Protein AF-H2CZ17-F1 (afdb_monomer)

Solvent-accessible surface area (backbone atoms only — not comparable to full-atom values): 11614 Å² total; per-residue (Å²): 138,84,87,84,83,82,83,89,80,86,87,87,82,83,85,78,80,88,77,87,72,77,67,78,58,76,70,61,83,69,54,68,85,79,63,76,68,94,74,73,84,77,74,67,97,72,66,82,57,92,84,62,77,76,57,98,61,79,44,60,76,68,67,67,64,79,74,58,69,89,78,37,42,76,94,85,31,76,66,93,69,92,66,54,78,95,74,49,59,73,92,76,55,83,86,83,81,86,51,74,46,74,44,48,44,41,72,70,53,51,52,58,56,44,70,77,48,73,88,47,62,44,98,54,70,30,70,75,69,43,36,34,27,37,20,55,65,79,40,42,63,70,56,51,51,49,43,42,73,75,56,28,48,78,46,79,36,58,72,75,68,70,94,62,80,79,86,86,122

Sequence (169 aa):
MKPSFVSALLSLACAGMAAAHGDLLNHGCRPIAKRSENLEKRQLLQSGGEGQSVTGSGGASAARYSCDPNTCRLPKCHCADTNPPAGLDPKQVPQFIVFTADDAVQDYTIKSVNQFLAQRKNPNGCTPLMSYFVSLNYTNYAQVTQLYVNGNDVADHTMTHQEQPATDA

Radius of gyration: 23.32 Å; Cα contacts (8 Å, |Δi|>4): 132; chains: 1; bounding box: 39×45×86 Å

Structure (mmCIF, N/CA/C/O backbone):
data_AF-H2CZ17-F1
#
_entry.id   AF-H2CZ17-F1
#
loop_
_atom_site.group_PDB
_atom_site.id
_atom_site.type_symbol
_atom_site.label_atom_id
_atom_site.label_alt_id
_atom_site.label_comp_id
_atom_site.label_asym_id
_atom_site.label_entity_id
_atom_site.label_seq_id
_atom_site.pdbx_PDB_ins_code
_atom_site.Cartn_x
_atom_site.Cartn_y
_atom_site.Cartn_z
_atom_site.occupancy
_atom_site.B_iso_or_equiv
_atom_site.auth_seq_id
_atom_site.auth_comp_id
_atom_site.auth_asym_id
_atom_site.auth_atom_id
_atom_site.pdbx_PDB_model_num
ATOM 1 N N . MET A 1 1 ? -26.070 -7.976 69.519 1.00 42.12 1 MET A N 1
ATOM 2 C CA . MET A 1 1 ? -25.950 -8.718 68.243 1.00 42.12 1 MET A CA 1
ATOM 3 C C . MET A 1 1 ? -25.677 -7.697 67.143 1.00 42.12 1 MET A C 1
ATOM 5 O O . MET A 1 1 ? -26.358 -6.684 67.110 1.00 42.12 1 MET A O 1
ATOM 9 N N . LYS A 1 2 ? -24.587 -7.875 66.385 1.00 36.28 2 LYS A N 1
ATOM 10 C CA . LYS A 1 2 ? -23.979 -6.879 65.478 1.00 36.28 2 LYS A CA 1
ATOM 11 C C . LYS A 1 2 ? -24.755 -6.761 64.151 1.00 36.28 2 LYS A C 1
ATOM 13 O O . LYS A 1 2 ? -25.111 -7.809 63.616 1.00 36.28 2 LYS A O 1
ATOM 18 N N . PRO A 1 3 ? -24.938 -5.561 63.570 1.00 40.88 3 PRO A N 1
ATOM 19 C CA . PRO A 1 3 ? -25.335 -5.429 62.173 1.00 40.88 3 PRO A CA 1
ATOM 20 C C . PRO A 1 3 ? -24.098 -5.592 61.277 1.00 40.88 3 PRO A C 1
ATOM 22 O O . PRO A 1 3 ? -23.082 -4.925 61.470 1.00 40.88 3 PRO A O 1
ATOM 25 N N . SER A 1 4 ? -24.170 -6.519 60.323 1.00 42.00 4 SER A N 1
ATOM 26 C CA . SER A 1 4 ? -23.129 -6.730 59.316 1.00 42.00 4 SER A CA 1
ATOM 27 C C . SER A 1 4 ? -23.372 -5.775 58.147 1.00 42.00 4 SER A C 1
ATOM 29 O O . SER A 1 4 ? -24.354 -5.923 57.422 1.00 42.00 4 SER A O 1
ATOM 3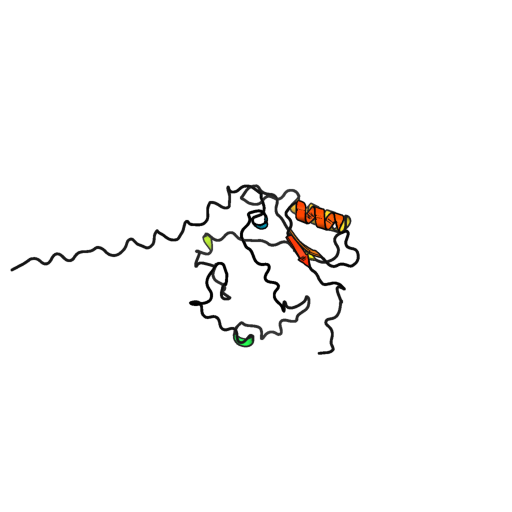1 N N . PHE A 1 5 ? -22.501 -4.781 57.981 1.00 45.91 5 PHE A N 1
ATOM 32 C CA . PHE A 1 5 ? -22.435 -3.957 56.777 1.00 45.91 5 PHE A CA 1
ATOM 33 C C . PHE A 1 5 ? -21.723 -4.759 55.682 1.00 45.91 5 PHE A C 1
ATOM 35 O O . PHE A 1 5 ? -20.530 -5.039 55.796 1.00 45.91 5 PHE A O 1
ATOM 42 N N . VAL A 1 6 ? -22.442 -5.141 54.625 1.00 45.59 6 VAL A N 1
ATOM 43 C CA . VAL A 1 6 ? -21.833 -5.716 53.419 1.00 45.59 6 VAL A CA 1
ATOM 44 C C . VAL A 1 6 ? -21.469 -4.568 52.485 1.00 45.59 6 VAL A C 1
ATOM 46 O O . VAL A 1 6 ? -22.329 -3.836 52.002 1.00 45.59 6 VAL A O 1
ATOM 49 N N . SER A 1 7 ? -20.165 -4.401 52.288 1.00 42.34 7 SER A N 1
ATOM 50 C CA . SER A 1 7 ? -19.544 -3.419 51.40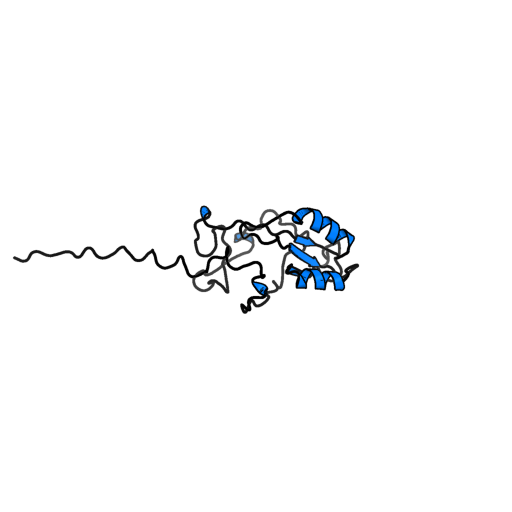5 1.00 42.34 7 SER A CA 1
ATOM 51 C C . SER A 1 7 ? -19.840 -3.759 49.940 1.00 42.34 7 SER A C 1
ATOM 53 O O . SER A 1 7 ? -19.366 -4.772 49.429 1.00 42.34 7 SER A O 1
ATOM 55 N N . ALA A 1 8 ? -20.625 -2.921 49.261 1.00 45.31 8 ALA A N 1
ATOM 56 C CA . ALA A 1 8 ? -20.809 -2.966 47.814 1.00 45.31 8 ALA A CA 1
ATOM 57 C C . ALA A 1 8 ? -19.777 -2.043 47.150 1.00 45.31 8 ALA A C 1
ATOM 59 O O . ALA A 1 8 ? -20.048 -0.881 46.863 1.00 45.31 8 ALA A O 1
ATOM 60 N N . LEU A 1 9 ? -18.568 -2.559 46.941 1.00 46.94 9 LEU A N 1
ATOM 61 C CA . LEU A 1 9 ? -17.501 -1.887 46.199 1.00 46.94 9 LEU A CA 1
ATOM 62 C C . LEU A 1 9 ? -16.845 -2.900 45.266 1.00 46.94 9 LEU A C 1
ATOM 64 O O . LEU A 1 9 ? -15.767 -3.402 45.562 1.00 46.94 9 LEU A O 1
ATOM 68 N N . LEU A 1 10 ? -17.500 -3.228 44.149 1.00 47.66 10 LEU A N 1
ATOM 69 C CA . LEU A 1 10 ? -16.807 -3.851 43.021 1.00 47.66 10 LEU A CA 1
ATOM 70 C C . LEU A 1 10 ? -17.609 -3.762 41.717 1.00 47.66 10 LEU A C 1
ATOM 72 O O . LEU A 1 10 ? -18.254 -4.722 41.319 1.00 47.66 10 LEU A O 1
ATOM 76 N N . SER A 1 11 ? -17.541 -2.618 41.034 1.00 44.28 11 SER A N 1
ATOM 77 C CA . SER A 1 11 ? -17.726 -2.552 39.573 1.00 44.28 11 SER A CA 1
ATOM 78 C C . SER A 1 11 ? -17.533 -1.123 39.068 1.00 44.28 11 SER A C 1
ATOM 80 O O . SER A 1 11 ? -18.495 -0.461 38.698 1.00 44.28 11 SER A O 1
ATOM 82 N N . LEU A 1 12 ? -16.296 -0.624 39.054 1.00 46.44 12 LEU A N 1
ATOM 83 C CA . LEU A 1 12 ? -15.945 0.561 38.262 1.00 46.44 12 LEU A CA 1
ATOM 84 C C . LEU A 1 12 ? -14.466 0.492 37.844 1.00 46.44 12 LEU A C 1
ATOM 86 O O . LEU A 1 12 ? -13.650 1.322 38.219 1.00 46.44 12 LEU A O 1
ATOM 90 N N . ALA A 1 13 ? -14.097 -0.558 37.106 1.00 43.81 13 ALA A N 1
ATOM 91 C CA . ALA A 1 13 ? -12.728 -0.734 36.606 1.00 43.81 13 ALA A CA 1
ATOM 92 C C . ALA A 1 13 ? -12.660 -1.169 35.129 1.00 43.81 13 ALA A C 1
ATOM 94 O O . ALA A 1 13 ? -11.676 -1.769 34.716 1.00 43.81 13 ALA A O 1
ATOM 95 N N . CYS A 1 14 ? -13.671 -0.843 34.312 1.00 42.44 14 CYS A N 1
ATOM 96 C CA . CYS A 1 14 ? -13.628 -1.079 32.856 1.00 42.44 14 CYS A CA 1
ATOM 97 C C . CYS A 1 14 ? -13.493 0.197 32.005 1.00 42.44 14 CYS A C 1
ATOM 99 O O . CYS A 1 14 ? -13.558 0.120 30.786 1.00 42.44 14 CYS A O 1
ATOM 101 N N . ALA A 1 15 ? -13.260 1.370 32.602 1.00 38.97 15 ALA A N 1
ATOM 102 C CA . ALA A 1 15 ? -13.141 2.628 31.851 1.00 38.97 15 ALA A CA 1
ATOM 103 C C . ALA A 1 15 ? -11.690 3.010 31.468 1.00 38.97 15 ALA A C 1
ATOM 105 O O . ALA A 1 15 ? -11.450 4.125 31.020 1.00 38.97 15 ALA A O 1
ATOM 106 N N . GLY A 1 16 ? -10.709 2.120 31.674 1.00 35.59 16 GLY A N 1
ATOM 107 C CA . GLY A 1 16 ? -9.287 2.494 31.677 1.00 35.59 16 GLY A CA 1
ATOM 108 C C . GLY A 1 16 ? -8.446 2.149 30.443 1.00 35.59 16 GLY A C 1
ATOM 109 O O . GLY A 1 16 ? -7.295 2.564 30.402 1.00 35.59 16 GLY A O 1
ATOM 110 N N . MET A 1 17 ? -8.945 1.396 29.453 1.00 38.84 17 MET A N 1
ATOM 111 C CA . MET A 1 17 ? -8.077 0.866 28.376 1.00 38.84 17 MET A CA 1
ATOM 112 C C . MET A 1 17 ? -8.339 1.420 26.967 1.00 38.84 17 MET A C 1
ATOM 114 O O . MET A 1 17 ? -7.686 0.995 26.020 1.00 38.84 17 MET A O 1
ATOM 118 N N . ALA A 1 18 ? -9.235 2.398 26.805 1.00 41.12 18 ALA A N 1
ATOM 119 C CA . ALA A 1 18 ? -9.626 2.888 25.477 1.00 41.12 18 ALA A CA 1
ATOM 120 C C . ALA A 1 18 ? -8.807 4.080 24.933 1.00 41.12 18 ALA A C 1
ATOM 122 O O . ALA A 1 18 ? -9.062 4.518 23.817 1.00 41.12 18 ALA A O 1
ATOM 123 N N . ALA A 1 19 ? -7.827 4.628 25.661 1.00 41.25 19 ALA A N 1
ATOM 124 C CA . ALA A 1 19 ? -7.183 5.885 25.257 1.00 41.25 19 ALA A CA 1
ATOM 125 C C . ALA A 1 19 ? -5.660 5.886 25.458 1.00 41.25 19 ALA A C 1
ATOM 127 O O . ALA A 1 19 ? -5.133 6.624 26.282 1.00 41.25 19 ALA A O 1
ATOM 128 N N . ALA A 1 20 ? -4.940 5.064 24.693 1.00 39.28 20 ALA A N 1
ATOM 129 C CA . ALA A 1 20 ? -3.479 5.186 24.562 1.00 39.28 20 ALA A CA 1
ATOM 130 C C . ALA A 1 20 ? -3.017 5.582 23.146 1.00 39.28 20 ALA A C 1
ATOM 132 O O . ALA A 1 20 ? -1.825 5.762 22.918 1.00 39.28 20 ALA A O 1
ATOM 133 N N . HIS A 1 21 ? -3.938 5.758 22.195 1.00 47.56 21 HIS A N 1
ATOM 134 C CA . HIS A 1 21 ? -3.610 6.167 20.831 1.00 47.56 21 HIS A CA 1
ATOM 135 C C . HIS A 1 21 ? -4.172 7.574 20.635 1.00 47.56 21 HIS A C 1
ATOM 137 O O . HIS A 1 21 ? -5.387 7.756 20.609 1.00 47.56 21 HIS A O 1
ATOM 143 N N . GLY A 1 22 ? -3.298 8.585 20.598 1.00 54.34 22 GLY A N 1
ATOM 144 C CA . GLY A 1 22 ? -3.715 9.969 20.365 1.00 54.34 22 GLY A CA 1
ATOM 145 C C . GLY A 1 22 ? -4.532 10.094 19.075 1.00 54.34 22 GLY A C 1
ATOM 146 O O . GLY A 1 22 ? -4.348 9.310 18.150 1.00 54.34 22 GLY A O 1
ATOM 147 N N . ASP A 1 23 ? -5.400 11.098 19.005 1.00 61.22 23 ASP A N 1
ATOM 148 C CA . ASP A 1 23 ? -6.362 11.303 17.917 1.00 61.22 23 ASP A CA 1
ATOM 149 C C . ASP A 1 23 ? -5.729 11.336 16.509 1.00 61.22 23 ASP A C 1
ATOM 151 O O . ASP A 1 23 ? -5.239 12.369 16.045 1.00 61.22 23 ASP A O 1
ATOM 155 N N . LEU A 1 24 ? -5.768 10.189 15.816 1.00 62.91 24 LEU A N 1
ATOM 156 C CA . LEU A 1 24 ? -5.246 9.961 14.457 1.00 62.91 24 LEU A CA 1
ATOM 157 C C . LEU A 1 24 ? -5.844 10.894 13.398 1.00 62.91 24 LEU A C 1
ATOM 159 O O . LEU A 1 24 ? -5.223 11.074 12.348 1.00 62.91 24 LEU A O 1
ATOM 163 N N . LEU A 1 25 ? -6.985 11.534 13.668 1.00 64.50 25 LEU A N 1
ATOM 164 C CA . LEU A 1 25 ? -7.580 12.501 12.749 1.00 64.50 25 LEU A CA 1
ATOM 165 C C . LEU A 1 25 ? -6.861 13.854 12.776 1.00 64.50 25 LEU A C 1
ATOM 167 O O . LEU A 1 25 ? -6.828 14.538 11.758 1.00 64.50 25 LEU A O 1
ATOM 171 N N . ASN A 1 26 ? -6.228 14.211 13.894 1.00 65.25 26 ASN A N 1
ATOM 172 C CA . ASN A 1 26 ? -5.634 15.535 14.104 1.00 65.25 26 ASN A CA 1
ATOM 173 C C . ASN A 1 26 ? -4.098 15.537 14.129 1.00 65.25 26 ASN A C 1
ATOM 175 O O . ASN A 1 26 ? -3.468 16.569 14.352 1.00 65.25 26 ASN A O 1
ATOM 179 N N . HIS A 1 27 ? -3.462 14.401 13.836 1.00 66.12 27 HIS A N 1
ATOM 180 C CA . HIS A 1 27 ? -2.001 14.264 13.851 1.00 66.12 27 HIS A CA 1
ATOM 181 C C . HIS A 1 27 ? -1.282 14.876 12.633 1.00 66.12 27 HIS A C 1
ATOM 183 O O . HIS A 1 27 ? -0.052 14.843 12.577 1.00 66.12 27 HIS A O 1
ATOM 189 N N . GLY A 1 28 ? -2.000 15.449 11.664 1.00 72.12 28 GLY A N 1
ATOM 190 C CA . GLY A 1 28 ? -1.434 16.007 10.429 1.00 72.12 28 GLY A CA 1
ATOM 191 C C . GLY A 1 28 ? -1.008 14.945 9.401 1.00 72.12 28 GLY A C 1
ATOM 192 O O . GLY A 1 28 ? -0.907 13.758 9.697 1.00 72.12 28 GLY A O 1
ATOM 193 N N . CYS A 1 29 ? -0.723 15.372 8.168 1.00 78.25 29 CYS A N 1
ATOM 194 C CA . CYS A 1 29 ? -0.629 14.482 6.997 1.00 78.25 29 CYS A CA 1
ATOM 195 C C . CYS A 1 29 ? 0.719 13.782 6.776 1.00 78.25 29 CYS A C 1
ATOM 197 O O . CYS A 1 29 ? 1.032 13.373 5.660 1.00 78.25 29 CYS A O 1
ATOM 199 N N . ARG A 1 30 ? 1.546 13.651 7.817 1.00 67.88 30 ARG A N 1
ATOM 200 C CA . ARG A 1 30 ? 2.840 12.960 7.699 1.00 67.88 30 ARG A CA 1
ATOM 201 C C . ARG A 1 30 ? 2.628 11.445 7.841 1.00 67.88 30 ARG A C 1
ATOM 203 O O . ARG A 1 30 ? 2.117 11.045 8.891 1.00 67.88 30 ARG A O 1
ATOM 210 N N . PRO A 1 31 ? 3.053 10.614 6.864 1.00 62.34 31 PRO A N 1
ATOM 211 C CA . PRO A 1 31 ? 2.933 9.158 6.945 1.00 62.34 31 PRO A CA 1
ATOM 212 C C . PRO A 1 31 ? 3.558 8.611 8.233 1.00 62.34 31 PRO A C 1
ATOM 214 O O . PRO A 1 31 ? 4.655 9.029 8.612 1.00 62.34 31 PRO A O 1
ATOM 217 N N . ILE A 1 32 ? 2.881 7.662 8.888 1.00 54.56 32 ILE A N 1
ATOM 218 C CA . ILE A 1 32 ? 3.318 7.056 10.160 1.00 54.56 32 ILE A CA 1
ATOM 219 C C . ILE A 1 32 ? 4.694 6.378 10.014 1.00 54.56 32 ILE A C 1
ATOM 221 O O . ILE A 1 32 ? 5.499 6.439 10.936 1.00 54.56 32 ILE A O 1
ATOM 225 N N . ALA A 1 33 ? 5.043 5.860 8.830 1.00 53.56 33 ALA A N 1
ATOM 226 C CA . ALA A 1 33 ? 6.370 5.300 8.547 1.00 53.56 33 ALA A CA 1
ATOM 227 C C . ALA A 1 33 ? 7.525 6.315 8.711 1.00 53.56 33 ALA A C 1
ATOM 229 O O . ALA A 1 33 ? 8.642 5.934 9.048 1.00 53.56 33 ALA A O 1
ATOM 230 N N . LYS A 1 34 ? 7.268 7.624 8.547 1.00 49.16 34 LYS A N 1
ATOM 231 C CA . LYS A 1 34 ? 8.253 8.690 8.817 1.00 49.16 34 LYS A CA 1
ATOM 232 C C . LYS A 1 34 ? 8.253 9.149 10.289 1.00 49.16 34 LYS A C 1
ATOM 234 O O . LYS A 1 34 ? 8.933 10.124 10.605 1.00 49.16 34 LYS A O 1
ATOM 239 N N . ARG A 1 35 ? 7.496 8.488 11.181 1.00 53.22 35 ARG A N 1
ATOM 240 C CA . ARG A 1 35 ? 7.418 8.798 12.625 1.00 53.22 35 ARG A CA 1
ATOM 241 C C . ARG A 1 35 ? 8.327 7.951 13.518 1.00 53.22 35 ARG A C 1
ATOM 243 O O . ARG A 1 35 ? 8.280 8.145 14.722 1.00 53.22 35 ARG A O 1
ATOM 250 N N . SER A 1 36 ? 9.215 7.123 12.961 1.00 47.31 36 SER A N 1
ATOM 251 C CA . SER A 1 36 ? 10.212 6.391 13.759 1.00 47.31 36 SER A CA 1
ATOM 252 C C . SER A 1 36 ? 9.585 5.475 14.822 1.00 47.31 36 SER A C 1
ATOM 254 O O . SER A 1 36 ? 9.980 5.500 15.983 1.00 47.31 36 SER A O 1
ATOM 256 N N . GLU A 1 37 ? 8.641 4.628 14.427 1.00 51.56 37 GLU A N 1
ATOM 257 C CA . GLU A 1 37 ? 8.418 3.388 15.173 1.00 51.56 37 GLU A CA 1
ATOM 258 C C . GLU A 1 37 ? 9.347 2.332 14.571 1.00 51.56 37 GLU A C 1
ATOM 260 O O . GLU A 1 37 ? 9.499 2.289 13.349 1.00 51.56 37 GLU A O 1
ATOM 265 N N . ASN A 1 38 ? 9.987 1.507 15.404 1.00 50.78 38 ASN A N 1
ATOM 266 C CA . ASN A 1 38 ? 10.846 0.385 14.996 1.00 50.78 38 ASN A CA 1
ATOM 267 C C . ASN A 1 38 ? 10.015 -0.722 14.309 1.00 50.78 38 ASN A C 1
ATOM 269 O O . ASN A 1 38 ? 9.923 -1.850 14.793 1.00 50.78 38 ASN A O 1
ATOM 273 N N . LEU A 1 39 ? 9.344 -0.380 13.211 1.00 49.50 39 LEU A N 1
ATOM 274 C CA . LEU A 1 39 ? 8.622 -1.289 12.340 1.00 49.50 39 LEU A CA 1
ATOM 275 C C . LEU A 1 39 ? 9.667 -2.074 11.552 1.00 49.50 39 LEU A C 1
ATOM 277 O O . LEU A 1 39 ? 10.161 -1.639 10.514 1.00 49.50 39 LEU A O 1
ATOM 281 N N . GLU A 1 40 ? 10.037 -3.233 12.084 1.00 52.28 40 GLU A N 1
ATOM 282 C CA . GLU A 1 40 ? 10.781 -4.239 11.336 1.00 52.28 40 GLU A CA 1
ATOM 283 C C . GLU A 1 40 ? 9.943 -4.650 10.119 1.00 52.28 40 GLU A C 1
ATOM 285 O O . GLU A 1 40 ? 8.822 -5.147 10.269 1.00 52.28 40 GLU A O 1
ATOM 290 N N . LYS A 1 41 ? 10.479 -4.446 8.907 1.00 44.81 41 LYS A N 1
ATOM 291 C CA . LYS A 1 41 ? 9.900 -5.017 7.688 1.00 44.81 41 LYS A CA 1
ATOM 292 C C . LYS A 1 41 ? 9.948 -6.540 7.818 1.00 44.81 41 LYS A C 1
ATOM 294 O O . LYS A 1 41 ? 10.983 -7.153 7.579 1.00 44.81 41 LYS A O 1
ATOM 299 N N . ARG A 1 42 ? 8.833 -7.160 8.202 1.00 47.84 42 ARG A N 1
ATOM 300 C CA . ARG A 1 42 ? 8.662 -8.608 8.070 1.00 47.84 42 ARG A CA 1
ATOM 301 C C . ARG A 1 42 ? 8.248 -8.910 6.643 1.00 47.84 42 ARG A C 1
ATOM 303 O O . ARG A 1 42 ? 7.077 -8.815 6.298 1.00 47.84 42 ARG A O 1
ATOM 310 N N . GLN A 1 43 ? 9.228 -9.276 5.828 1.00 39.88 43 GLN A N 1
ATOM 311 C CA . GLN A 1 43 ? 8.960 -9.964 4.578 1.00 39.88 43 GLN A CA 1
ATOM 312 C C . GLN A 1 43 ? 8.423 -11.353 4.941 1.00 39.88 43 GLN A C 1
ATOM 314 O O . GLN A 1 43 ? 9.098 -12.130 5.620 1.00 39.88 43 GLN A O 1
ATOM 319 N N . LEU A 1 44 ? 7.178 -11.648 4.566 1.00 45.28 44 LEU A N 1
ATOM 320 C CA . LEU A 1 44 ? 6.693 -13.023 4.604 1.00 45.28 44 LEU A CA 1
ATOM 321 C C . LEU A 1 44 ? 7.582 -13.815 3.640 1.00 45.28 44 LEU A C 1
ATOM 323 O O . LEU A 1 44 ? 7.637 -13.496 2.457 1.00 45.28 44 LEU A O 1
ATOM 327 N N . LEU A 1 45 ? 8.292 -14.831 4.140 1.00 42.53 45 LEU A N 1
ATOM 328 C CA . LEU A 1 45 ? 9.156 -15.697 3.319 1.00 42.53 45 LEU A CA 1
ATOM 329 C C . LEU A 1 45 ? 8.363 -16.486 2.257 1.00 42.53 45 LEU A C 1
ATOM 331 O O . LEU A 1 45 ? 8.949 -17.117 1.384 1.00 42.53 45 LEU A O 1
ATOM 335 N N . GLN A 1 46 ? 7.032 -16.436 2.334 1.00 44.03 46 GLN A N 1
ATOM 336 C CA . GLN A 1 46 ? 6.096 -16.992 1.374 1.00 44.03 46 GLN A CA 1
ATOM 337 C C . GLN A 1 46 ? 4.797 -16.177 1.451 1.00 44.03 46 GLN A C 1
ATOM 339 O O . GLN A 1 46 ? 3.996 -16.361 2.368 1.00 44.03 46 GLN A O 1
ATOM 344 N N . SER A 1 47 ? 4.588 -15.245 0.520 1.00 46.62 47 SER A N 1
ATOM 345 C CA . SER A 1 47 ? 3.227 -14.862 0.139 1.00 46.62 47 SER A CA 1
ATOM 346 C C . SER A 1 47 ? 2.829 -15.722 -1.052 1.00 46.62 47 SER A C 1
ATOM 348 O O . SER A 1 47 ? 3.670 -16.050 -1.892 1.00 46.62 47 SER A O 1
ATOM 350 N N . GLY A 1 48 ? 1.557 -16.113 -1.125 1.00 47.88 48 GLY A N 1
ATOM 351 C CA . GLY A 1 48 ? 1.011 -16.611 -2.380 1.00 47.88 48 GLY A CA 1
ATOM 352 C C . GLY A 1 48 ? 1.303 -15.575 -3.457 1.00 47.88 48 GLY A C 1
ATOM 353 O O . GLY A 1 48 ? 0.973 -14.403 -3.276 1.00 47.88 48 GLY A O 1
ATOM 354 N N . GLY A 1 49 ? 2.012 -15.984 -4.508 1.00 46.91 49 GLY A N 1
ATOM 355 C CA . GLY A 1 49 ? 2.188 -15.142 -5.682 1.00 46.91 49 GLY A CA 1
ATOM 356 C C . GLY A 1 49 ? 0.836 -14.863 -6.330 1.00 46.91 49 GLY A C 1
ATOM 357 O O . GLY A 1 49 ? -0.162 -15.541 -6.054 1.00 46.91 49 GLY A O 1
ATOM 358 N N . GLU A 1 50 ? 0.801 -13.870 -7.204 1.00 49.16 50 GLU A N 1
ATOM 359 C CA . GLU A 1 50 ? -0.371 -13.634 -8.035 1.00 49.16 50 GLU A CA 1
ATOM 360 C C . GLU A 1 50 ? -0.764 -14.914 -8.783 1.00 49.16 50 GLU A C 1
ATOM 362 O O . GLU A 1 50 ? 0.084 -15.668 -9.261 1.00 49.16 50 GLU A O 1
ATOM 367 N N . GLY A 1 51 ? -2.063 -15.217 -8.815 1.00 46.25 51 GLY A N 1
ATOM 368 C CA . GLY A 1 51 ? -2.567 -16.433 -9.455 1.00 46.25 51 GLY A CA 1
ATOM 369 C C . GLY A 1 51 ? -2.489 -17.708 -8.608 1.00 46.25 51 GLY A C 1
ATOM 370 O O . GLY A 1 51 ? -2.820 -18.781 -9.120 1.00 46.25 51 GLY A O 1
ATOM 371 N N . GLN A 1 52 ? -2.129 -17.639 -7.317 1.00 48.41 52 GLN A N 1
ATOM 372 C CA . GLN A 1 52 ? -2.296 -18.801 -6.445 1.00 48.41 52 GLN A CA 1
ATOM 373 C C . GLN A 1 52 ? -3.789 -19.151 -6.346 1.00 48.41 52 GLN A C 1
ATOM 375 O O . GLN A 1 52 ? -4.586 -18.445 -5.727 1.00 48.41 52 GLN A O 1
ATOM 380 N N . SER A 1 53 ? -4.182 -20.255 -6.986 1.00 44.31 53 SER A N 1
ATOM 381 C CA . SER A 1 53 ? -5.531 -20.793 -6.852 1.00 44.31 53 SER A CA 1
ATOM 382 C C . SER A 1 53 ? -5.752 -21.178 -5.396 1.00 44.31 53 SER A C 1
ATOM 384 O O . SER A 1 53 ? -5.219 -22.178 -4.916 1.00 44.31 53 SER A O 1
ATOM 386 N N . VAL A 1 54 ? -6.583 -20.408 -4.696 1.00 50.22 54 VAL A N 1
ATOM 387 C CA . VAL A 1 54 ? -7.270 -20.879 -3.495 1.00 50.22 54 VAL A CA 1
ATOM 388 C C . VAL A 1 54 ? -8.200 -22.007 -3.927 1.00 50.22 54 VAL A C 1
ATOM 390 O O . VAL A 1 54 ? -9.380 -21.809 -4.204 1.00 50.22 54 VAL A O 1
ATOM 393 N N . THR A 1 55 ? -7.663 -23.225 -4.033 1.00 44.44 55 THR A N 1
ATOM 394 C CA . THR A 1 55 ? -8.496 -24.428 -4.071 1.00 44.44 55 THR A CA 1
ATOM 395 C C . THR A 1 55 ? -9.463 -24.330 -2.895 1.00 44.44 55 THR A C 1
ATOM 397 O O . THR A 1 55 ? -9.024 -24.002 -1.788 1.00 44.44 55 THR A O 1
ATOM 400 N N . GLY A 1 56 ? -10.758 -24.565 -3.134 1.00 46.09 56 GLY A N 1
ATOM 401 C CA . GLY A 1 56 ? -11.890 -24.302 -2.228 1.00 46.09 56 GLY A CA 1
ATOM 402 C C . GLY A 1 56 ? -11.908 -25.055 -0.887 1.00 46.09 56 GLY A C 1
ATOM 403 O O . GLY A 1 56 ? -12.972 -25.302 -0.335 1.00 46.09 56 GLY A O 1
ATOM 404 N N . SER A 1 57 ? -10.743 -25.423 -0.359 1.00 47.19 57 SER A N 1
ATOM 405 C CA . SER A 1 57 ? -10.513 -25.990 0.963 1.00 47.19 57 SER A CA 1
ATOM 406 C C . SER A 1 57 ? -9.672 -25.078 1.875 1.00 47.19 57 SER A C 1
ATOM 408 O O . SER A 1 57 ? -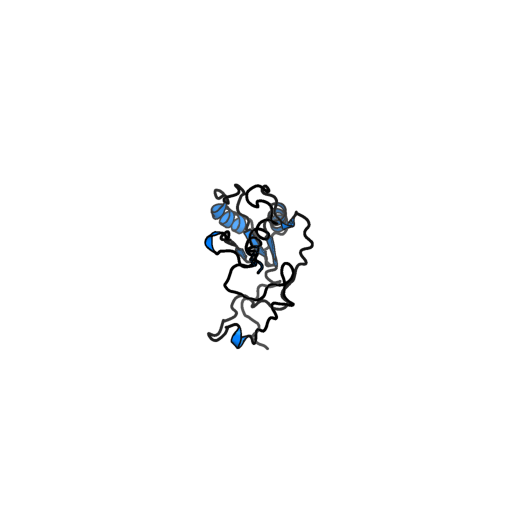9.444 -25.451 3.018 1.00 47.19 57 SER A O 1
ATOM 410 N N . GLY A 1 58 ? -9.181 -23.918 1.429 1.00 49.94 58 GLY A N 1
ATOM 411 C CA . GLY A 1 58 ? -8.217 -23.083 2.168 1.00 49.94 58 GLY A CA 1
ATOM 412 C C . GLY A 1 58 ? -8.788 -22.263 3.334 1.00 49.94 58 GLY A C 1
ATOM 413 O O . GLY A 1 58 ? -8.770 -21.040 3.288 1.00 49.94 58 GLY A O 1
ATOM 414 N N . GLY A 1 59 ? -9.301 -22.911 4.381 1.00 56.78 59 GLY A N 1
ATOM 415 C CA . GLY A 1 59 ? -9.556 -22.270 5.679 1.00 56.78 59 GLY A CA 1
ATOM 416 C C . GLY A 1 59 ? -8.360 -22.401 6.632 1.00 56.78 59 GLY A C 1
ATOM 417 O 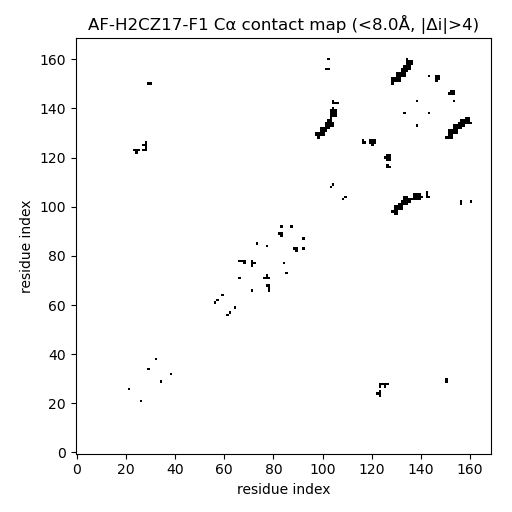O . GLY A 1 59 ? -7.449 -23.193 6.388 1.00 56.78 59 GLY A O 1
ATOM 418 N N . ALA A 1 60 ? -8.389 -21.701 7.773 1.00 57.22 60 ALA A N 1
ATOM 419 C CA . ALA A 1 60 ? -7.384 -21.841 8.842 1.00 57.22 60 ALA A CA 1
ATOM 420 C C . ALA A 1 60 ? -7.154 -23.315 9.257 1.00 57.22 60 ALA A C 1
ATOM 422 O O . ALA A 1 60 ? -6.034 -23.730 9.548 1.00 57.22 60 ALA A O 1
ATOM 423 N N . SER A 1 61 ? -8.208 -24.134 9.200 1.00 54.88 61 SER A N 1
ATOM 424 C CA . SER A 1 61 ? -8.178 -25.578 9.448 1.00 54.88 61 SER A CA 1
ATOM 425 C C . SER A 1 61 ? -7.388 -26.376 8.400 1.00 54.88 61 SER A C 1
ATOM 427 O O . SER A 1 61 ? -6.652 -27.292 8.770 1.00 54.88 61 SER A O 1
ATOM 429 N N . ALA A 1 62 ? -7.479 -26.023 7.115 1.00 56.72 62 ALA A N 1
ATOM 430 C CA . ALA A 1 62 ? -6.686 -26.654 6.056 1.00 56.72 62 ALA A CA 1
ATOM 431 C C . ALA A 1 62 ? -5.225 -26.196 6.064 1.00 56.72 62 ALA A C 1
ATOM 433 O O . ALA A 1 62 ? -4.339 -26.971 5.719 1.00 56.72 62 ALA A O 1
ATOM 434 N N . ALA A 1 63 ? -4.968 -24.981 6.553 1.00 65.81 63 ALA A N 1
ATOM 435 C CA . ALA A 1 63 ? -3.622 -24.466 6.788 1.00 65.81 63 ALA A CA 1
ATOM 436 C C . ALA A 1 63 ? -2.960 -25.021 8.068 1.00 65.81 63 ALA A C 1
ATOM 438 O O . ALA A 1 63 ? -1.843 -24.622 8.388 1.00 65.81 63 ALA A O 1
ATOM 439 N N . ARG A 1 64 ? -3.639 -25.902 8.831 1.00 77.56 64 ARG A N 1
ATOM 440 C CA . ARG A 1 64 ? -3.204 -26.361 10.171 1.00 77.56 64 ARG A CA 1
ATOM 441 C C . ARG A 1 64 ? -2.821 -25.193 11.093 1.00 77.56 64 ARG A C 1
ATOM 443 O O . ARG A 1 64 ? -1.921 -25.315 11.922 1.00 77.56 64 ARG A O 1
ATOM 450 N N . TYR A 1 65 ? -3.505 -24.062 10.943 1.00 84.25 65 TYR A N 1
ATOM 451 C CA . TYR A 1 65 ? -3.204 -22.850 11.684 1.00 84.25 65 TYR A CA 1
ATOM 452 C C . TYR A 1 65 ? -3.491 -23.050 13.175 1.00 84.25 65 TYR A C 1
ATOM 454 O O . TYR A 1 65 ? -4.594 -23.436 13.564 1.00 84.25 65 TYR A O 1
ATOM 462 N N . SER A 1 66 ? -2.493 -22.763 14.007 1.00 87.56 66 SER A N 1
ATOM 463 C CA . SER A 1 66 ? -2.605 -22.724 15.461 1.00 87.56 66 SER A CA 1
ATOM 464 C C . SER A 1 66 ? -1.914 -21.464 15.960 1.00 87.56 66 SER A C 1
ATOM 466 O O . SER A 1 66 ? -0.811 -21.137 15.519 1.00 87.56 66 SER A O 1
ATOM 468 N N . CYS A 1 67 ? -2.566 -20.749 16.869 1.00 89.94 67 CYS A N 1
ATOM 469 C CA . CYS A 1 67 ? -2.030 -19.546 17.485 1.00 89.94 67 CYS A CA 1
ATOM 470 C C . CYS A 1 67 ? -2.371 -19.561 18.970 1.00 89.94 67 CYS A C 1
ATOM 472 O O . CYS A 1 67 ? -3.538 -19.709 19.328 1.00 89.94 67 CYS A O 1
ATOM 474 N N . ASP A 1 68 ? -1.367 -19.402 19.832 1.00 93.88 68 ASP A N 1
ATOM 475 C CA . ASP A 1 68 ? -1.605 -19.156 21.251 1.00 93.88 68 ASP A CA 1
ATOM 476 C C . ASP A 1 68 ? -1.787 -17.647 21.464 1.00 93.88 68 ASP A C 1
ATOM 478 O O . ASP A 1 68 ? -0.809 -16.892 21.364 1.00 93.88 68 ASP A O 1
ATOM 482 N N . PRO A 1 69 ? -3.009 -17.184 21.779 1.00 89.88 69 PRO A N 1
ATOM 483 C CA . PRO A 1 69 ? -3.261 -15.772 21.989 1.00 89.88 69 PRO A CA 1
ATOM 484 C C . PRO A 1 69 ? -2.520 -15.241 23.214 1.00 89.88 69 PRO A C 1
ATOM 486 O O . PRO A 1 69 ? -2.352 -14.034 23.300 1.00 89.88 69 PRO A O 1
ATOM 489 N N . ASN A 1 70 ? -2.061 -16.084 24.151 1.00 93.50 70 ASN A N 1
ATOM 490 C CA . ASN A 1 70 ? -1.303 -15.624 25.316 1.00 93.50 70 ASN A CA 1
ATOM 491 C C . ASN A 1 70 ? 0.107 -15.167 24.965 1.00 93.50 70 ASN A C 1
ATOM 493 O O . ASN A 1 70 ? 0.576 -14.174 25.525 1.00 93.50 70 ASN A O 1
ATOM 497 N N . THR A 1 71 ? 0.726 -15.843 24.002 1.00 96.00 71 THR A N 1
ATOM 498 C CA . THR A 1 71 ? 2.074 -15.549 23.515 1.00 96.00 71 THR A CA 1
ATOM 499 C C . THR A 1 71 ? 2.057 -14.569 22.333 1.00 96.00 71 THR A C 1
ATOM 501 O O . THR A 1 71 ? 2.891 -13.665 22.261 1.00 96.00 71 THR A O 1
ATOM 504 N N . CYS A 1 72 ? 1.089 -14.687 21.417 1.00 93.06 72 CYS A N 1
ATOM 505 C CA . CYS A 1 72 ? 0.943 -13.788 20.270 1.00 93.06 72 CYS A CA 1
ATOM 506 C C . CYS A 1 72 ? 0.174 -12.512 20.646 1.00 93.06 72 CYS A C 1
ATOM 508 O O . CYS A 1 72 ? -1.056 -12.459 20.594 1.00 93.06 72 CYS A O 1
ATOM 510 N N . ARG A 1 73 ? 0.910 -11.464 21.036 1.00 90.31 73 ARG A N 1
ATOM 511 C CA . ARG A 1 73 ? 0.344 -10.182 21.485 1.00 90.31 73 ARG A CA 1
ATOM 512 C C . ARG A 1 73 ? 0.781 -9.002 20.609 1.00 90.31 73 ARG A C 1
ATOM 514 O O . ARG A 1 73 ? 1.924 -8.930 20.143 1.00 90.31 73 ARG A O 1
ATOM 521 N N . LEU A 1 74 ? -0.137 -8.048 20.428 1.00 87.75 74 LEU A N 1
ATOM 522 C CA . LEU A 1 74 ? 0.127 -6.767 19.768 1.00 87.75 74 LEU A CA 1
ATOM 523 C C . LEU A 1 74 ? 1.237 -5.990 20.509 1.00 87.75 74 LEU A C 1
ATOM 525 O O . LEU A 1 74 ? 1.389 -6.164 21.719 1.00 87.75 74 LEU A O 1
ATOM 529 N N . PRO A 1 75 ? 2.015 -5.130 19.820 1.00 89.38 75 PRO A N 1
ATOM 530 C CA . PRO A 1 75 ? 1.962 -4.816 18.384 1.00 89.38 75 PRO A CA 1
ATOM 531 C C . PRO A 1 75 ? 2.778 -5.784 17.510 1.00 89.38 75 PRO A C 1
ATOM 533 O O . PRO A 1 75 ? 2.793 -5.657 16.292 1.00 89.38 75 PRO A O 1
ATOM 536 N N . LYS A 1 76 ? 3.493 -6.739 18.118 1.00 87.62 76 LYS A N 1
ATOM 537 C CA . LYS A 1 76 ? 4.466 -7.593 17.417 1.00 87.62 76 LYS A CA 1
ATOM 538 C C . LYS A 1 76 ? 3.852 -8.833 16.773 1.00 87.62 76 LYS A C 1
ATOM 540 O O . LYS A 1 76 ? 4.507 -9.448 15.932 1.00 87.62 76 LYS A O 1
ATOM 545 N N . CYS A 1 77 ? 2.667 -9.239 17.212 1.00 87.19 77 CYS A N 1
ATOM 546 C CA . CYS A 1 77 ? 1.972 -10.423 16.730 1.00 87.19 77 CYS A CA 1
ATOM 547 C C . CYS A 1 77 ? 0.458 -10.224 16.859 1.00 87.19 77 CYS A C 1
ATOM 549 O O . CYS A 1 77 ? -0.016 -9.655 17.842 1.00 87.19 77 CYS A O 1
ATOM 551 N N . HIS A 1 78 ? -0.298 -10.705 15.880 1.00 88.94 78 HIS A N 1
ATOM 552 C CA . HIS A 1 78 ? -1.750 -10.793 15.948 1.00 88.94 78 HIS A CA 1
ATOM 553 C C . HIS A 1 78 ? -2.168 -12.146 15.376 1.00 88.94 78 HIS A C 1
ATOM 555 O O . HIS A 1 78 ? -1.738 -12.504 14.279 1.00 88.94 78 HIS A O 1
ATOM 561 N N . CYS A 1 79 ? -2.951 -12.915 16.136 1.00 89.38 79 CYS A N 1
ATOM 562 C CA . CYS A 1 79 ? -3.553 -14.129 15.599 1.00 89.38 79 CYS A CA 1
ATOM 563 C C . CYS A 1 79 ? -4.565 -13.747 14.510 1.00 89.38 79 CYS A C 1
ATOM 565 O O . CYS A 1 79 ? -5.195 -12.697 14.605 1.00 89.38 79 CYS A O 1
ATOM 567 N N . ALA A 1 80 ? -4.729 -14.594 13.495 1.00 89.00 80 ALA A N 1
ATOM 568 C CA . ALA A 1 80 ? -5.751 -14.403 12.479 1.00 89.00 80 ALA A CA 1
ATOM 569 C C . ALA A 1 80 ? -7.138 -14.430 13.137 1.00 89.00 80 ALA A C 1
ATOM 571 O O . ALA A 1 80 ? -7.488 -15.395 13.817 1.00 89.00 80 ALA A O 1
ATOM 572 N N . ASP A 1 81 ? -7.904 -13.366 12.929 1.00 86.81 81 ASP A N 1
ATOM 573 C CA . ASP A 1 81 ? -9.238 -13.169 13.484 1.00 86.81 81 ASP A CA 1
ATOM 574 C C . ASP A 1 81 ? -10.073 -12.364 12.475 1.00 86.81 81 ASP A C 1
ATOM 576 O O . ASP A 1 81 ? -9.538 -11.627 11.645 1.00 86.81 81 ASP A O 1
ATOM 580 N N . THR A 1 82 ? -11.391 -12.525 12.528 1.00 89.50 82 THR A N 1
ATOM 581 C CA . THR A 1 82 ? -12.350 -11.706 11.775 1.00 89.50 82 THR A CA 1
ATOM 582 C C . THR A 1 82 ? -12.820 -10.490 12.571 1.00 89.50 82 THR A C 1
ATOM 584 O O . THR A 1 82 ? -13.433 -9.586 12.007 1.00 89.50 82 THR A O 1
ATOM 587 N N . ASN A 1 83 ? -12.578 -10.474 13.883 1.00 89.81 83 ASN A N 1
ATOM 588 C CA . ASN A 1 83 ? -12.888 -9.346 14.746 1.00 89.81 83 ASN A CA 1
ATOM 589 C C . ASN A 1 83 ? -11.797 -8.273 14.659 1.00 89.81 83 ASN A C 1
ATOM 591 O O . ASN A 1 83 ? -10.625 -8.594 14.444 1.00 89.81 83 ASN A O 1
ATOM 595 N N . PRO A 1 84 ? -12.149 -6.996 14.879 1.00 91.69 84 PRO A N 1
ATOM 596 C CA . PRO A 1 84 ? -11.162 -5.932 14.942 1.00 91.69 84 PRO A CA 1
ATOM 597 C C . PRO A 1 84 ? -10.052 -6.209 15.970 1.00 91.69 84 PRO A C 1
ATOM 599 O O . PRO A 1 84 ? -10.327 -6.725 17.063 1.00 91.69 84 PRO A O 1
ATOM 602 N N . PRO A 1 85 ? -8.800 -5.813 15.675 1.00 89.88 85 PRO A N 1
ATOM 603 C CA . PRO A 1 85 ? -7.703 -5.963 16.618 1.00 89.88 85 PRO A CA 1
ATOM 604 C C . PRO A 1 85 ? -7.999 -5.202 17.917 1.00 89.88 85 PRO A C 1
ATOM 606 O O . PRO A 1 85 ? -8.733 -4.214 17.933 1.00 89.88 85 PRO A O 1
ATOM 609 N N . ALA A 1 86 ? -7.417 -5.676 19.021 1.00 87.25 86 ALA A N 1
ATOM 610 C CA . ALA A 1 86 ? -7.630 -5.142 20.371 1.00 87.25 86 ALA A CA 1
ATOM 611 C C . ALA A 1 86 ? -9.093 -5.166 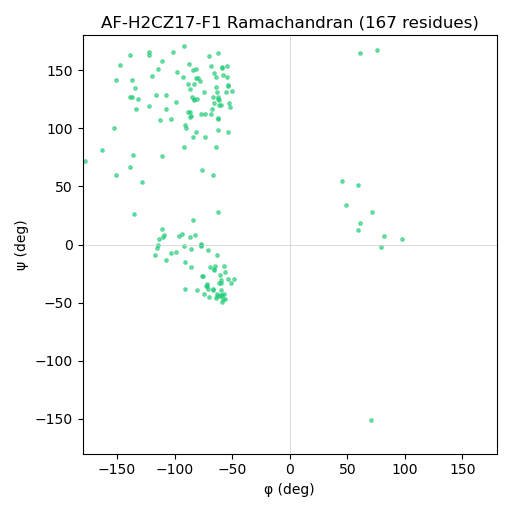20.877 1.00 87.25 86 ALA A C 1
ATOM 613 O O . ALA A 1 86 ? -9.378 -4.567 21.911 1.00 87.25 86 ALA A O 1
ATOM 614 N N . GLY A 1 87 ? -10.005 -5.880 20.202 1.00 88.94 87 GLY A N 1
ATOM 615 C CA . GLY A 1 87 ? -11.393 -6.038 20.651 1.00 88.94 87 GLY A CA 1
ATOM 616 C C . GLY A 1 87 ? -12.242 -4.772 20.507 1.00 88.94 87 GLY A C 1
ATOM 617 O O . GLY A 1 87 ? -13.168 -4.567 21.288 1.00 88.94 87 GLY A O 1
ATOM 618 N N . LEU A 1 88 ? -11.909 -3.906 19.545 1.00 91.31 88 LEU A N 1
ATOM 619 C CA . LEU A 1 88 ? -12.684 -2.699 19.254 1.00 91.31 88 LEU A CA 1
ATOM 620 C C . LEU A 1 88 ? -14.095 -3.049 18.752 1.00 91.31 88 LEU A C 1
ATOM 622 O O . LEU A 1 88 ? -14.268 -4.003 17.992 1.00 91.31 88 LEU A O 1
ATOM 626 N N . ASP A 1 89 ? -15.094 -2.240 19.123 1.00 94.25 89 ASP A N 1
ATOM 627 C CA . ASP A 1 89 ? -16.428 -2.318 18.512 1.00 94.25 89 ASP A CA 1
ATOM 628 C C . ASP A 1 89 ? -16.293 -1.986 17.014 1.00 94.25 89 ASP A C 1
ATOM 630 O O . ASP A 1 89 ? -15.779 -0.909 16.692 1.00 94.25 89 ASP A O 1
ATOM 634 N N . PRO A 1 90 ? -16.760 -2.847 16.087 1.00 93.38 90 PRO A N 1
ATOM 635 C CA . PRO A 1 90 ? -16.712 -2.586 14.649 1.00 93.38 90 PRO A CA 1
ATOM 636 C C . PRO A 1 90 ? -17.229 -1.203 14.231 1.00 93.38 90 PRO A C 1
ATOM 638 O O . PRO A 1 90 ? -16.733 -0.633 13.264 1.00 93.38 90 PRO A O 1
ATOM 641 N N . LYS A 1 91 ? -18.182 -0.618 14.969 1.00 94.44 91 LYS A N 1
ATOM 642 C CA . LYS A 1 91 ? -18.715 0.730 14.690 1.00 94.44 91 LYS A CA 1
ATOM 643 C C . LYS A 1 91 ? -17.714 1.857 14.950 1.00 94.44 91 LYS A C 1
ATOM 645 O O . LYS A 1 91 ? -17.912 2.968 14.468 1.00 94.44 91 LYS A O 1
ATOM 650 N N . GLN A 1 92 ? -16.680 1.591 15.740 1.00 91.38 92 GLN A N 1
ATOM 651 C CA . GLN A 1 92 ? -15.626 2.540 16.100 1.00 91.38 92 GLN A 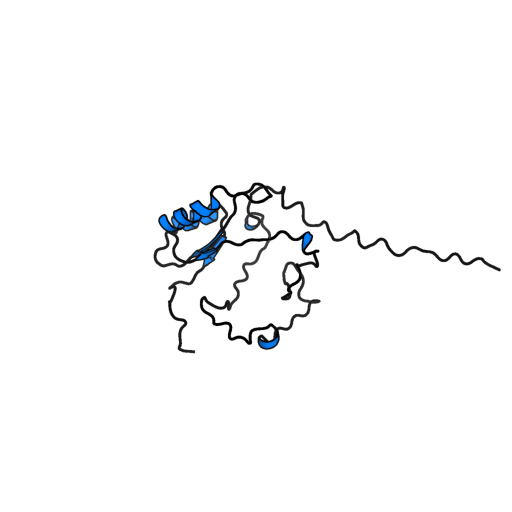CA 1
ATOM 652 C C . GLN A 1 92 ? -14.363 2.355 15.249 1.00 91.38 92 GLN A C 1
ATOM 654 O O . GLN A 1 92 ? -13.433 3.154 15.355 1.00 91.38 92 GLN A O 1
ATOM 659 N N . VAL A 1 93 ? -14.312 1.313 14.413 1.00 91.31 93 VAL A N 1
ATOM 660 C CA . VAL A 1 93 ? -13.141 0.983 13.599 1.00 91.31 93 VAL A CA 1
ATOM 661 C C . VAL A 1 93 ? -13.139 1.824 12.321 1.00 91.31 93 VAL A C 1
ATOM 663 O O . VAL A 1 93 ? -14.105 1.779 11.558 1.00 91.31 93 VAL A O 1
ATOM 666 N N . PRO A 1 94 ? -12.055 2.566 12.031 1.00 91.19 94 PRO A N 1
ATOM 667 C CA . PRO A 1 94 ? -11.897 3.212 10.737 1.00 91.19 94 PRO A CA 1
ATOM 668 C C . PRO A 1 94 ? -11.844 2.167 9.618 1.00 91.19 94 PRO A C 1
ATOM 670 O O . PRO A 1 94 ? -11.021 1.253 9.651 1.00 91.19 94 PRO A O 1
ATOM 673 N N . GLN A 1 95 ? -12.689 2.320 8.598 1.00 93.50 95 GLN A N 1
ATOM 674 C CA . GLN A 1 95 ? -12.591 1.494 7.399 1.00 93.50 95 GLN A CA 1
ATOM 675 C C . GLN A 1 95 ? -11.379 1.935 6.575 1.00 93.50 95 GLN A C 1
ATOM 677 O O . GLN A 1 95 ? -11.375 3.019 5.989 1.00 93.50 95 GLN A O 1
ATOM 682 N N . PHE A 1 96 ? -10.365 1.078 6.488 1.00 92.31 96 PHE A N 1
ATOM 683 C CA . PHE A 1 96 ? -9.253 1.278 5.565 1.00 92.31 96 PHE A CA 1
ATOM 684 C C . PHE A 1 96 ? -9.620 0.774 4.168 1.00 92.31 96 PHE A C 1
ATOM 686 O O . PHE A 1 96 ? -10.223 -0.288 4.019 1.00 92.31 96 PHE A O 1
ATOM 693 N N . ILE A 1 97 ? -9.238 1.536 3.147 1.00 92.00 97 ILE A N 1
ATOM 694 C CA . ILE A 1 97 ? -9.255 1.115 1.745 1.00 92.00 97 ILE A CA 1
ATOM 695 C C . ILE A 1 97 ? -7.819 1.267 1.252 1.00 92.00 97 ILE A C 1
ATOM 697 O O . ILE A 1 97 ? -7.269 2.368 1.301 1.00 92.00 97 ILE A O 1
ATOM 701 N N . VAL A 1 98 ? -7.206 0.164 0.827 1.00 92.19 98 VAL A N 1
ATOM 702 C CA . VAL A 1 98 ? -5.826 0.145 0.332 1.00 92.19 98 VAL A CA 1
ATOM 703 C C . VAL A 1 98 ? -5.874 0.054 -1.184 1.00 92.19 98 VAL A C 1
ATOM 705 O O . VAL A 1 98 ? -6.242 -0.979 -1.732 1.00 92.19 98 VAL A O 1
ATOM 708 N N . PHE A 1 99 ? -5.533 1.151 -1.856 1.00 92.44 99 PHE A N 1
ATOM 709 C CA . PHE A 1 99 ? -5.354 1.149 -3.303 1.00 92.44 99 PHE A CA 1
ATOM 710 C C . PHE A 1 99 ? -3.932 0.708 -3.631 1.00 92.44 99 PHE A C 1
ATOM 712 O O . PHE A 1 99 ? -2.967 1.297 -3.126 1.00 92.44 99 PHE A O 1
ATOM 719 N N . THR A 1 100 ? -3.824 -0.301 -4.487 1.00 94.19 100 THR A N 1
ATOM 720 C CA . THR A 1 100 ? -2.554 -0.811 -4.993 1.00 94.19 100 THR A CA 1
ATOM 721 C C . THR A 1 100 ? -2.442 -0.561 -6.492 1.00 94.19 100 THR A C 1
ATOM 723 O O . THR A 1 100 ? -3.452 -0.442 -7.191 1.00 94.19 100 THR A O 1
ATOM 726 N N . ALA A 1 101 ? -1.212 -0.410 -6.966 1.00 94.56 101 ALA A N 1
ATOM 727 C CA . ALA A 1 101 ? -0.880 -0.455 -8.379 1.00 94.56 101 ALA A CA 1
ATOM 728 C C . ALA A 1 101 ? 0.323 -1.379 -8.542 1.00 94.56 101 ALA A C 1
ATOM 730 O O . ALA A 1 101 ? 1.353 -1.157 -7.897 1.00 94.56 101 ALA A O 1
ATOM 731 N N . ASP A 1 102 ? 0.164 -2.377 -9.397 1.00 94.62 102 ASP A N 1
ATOM 732 C CA . ASP A 1 102 ? 1.169 -3.403 -9.629 1.00 94.62 102 ASP A CA 1
ATOM 733 C C . ASP A 1 102 ? 1.912 -3.092 -10.941 1.00 94.62 102 ASP A C 1
ATOM 735 O O . ASP A 1 102 ? 1.482 -2.240 -11.732 1.00 94.62 102 ASP A O 1
ATOM 739 N N . ASP A 1 103 ? 3.048 -3.751 -11.151 1.00 94.50 103 ASP A N 1
ATOM 740 C CA . ASP A 1 103 ? 3.927 -3.613 -12.314 1.00 94.50 103 ASP A CA 1
ATOM 741 C C . ASP A 1 103 ? 4.731 -2.300 -12.441 1.00 94.50 103 ASP A C 1
ATOM 743 O O . ASP A 1 103 ? 5.217 -1.709 -11.472 1.00 94.50 103 ASP A O 1
ATOM 747 N N . ALA A 1 104 ? 5.026 -1.919 -13.686 1.00 95.44 104 ALA A N 1
ATOM 748 C CA . ALA A 1 104 ? 6.023 -0.936 -14.046 1.00 95.44 104 ALA A CA 1
ATOM 749 C C . ALA A 1 104 ? 5.561 0.494 -13.745 1.00 95.44 104 ALA A C 1
ATOM 751 O O . ALA A 1 104 ? 4.494 0.959 -14.170 1.00 95.44 104 ALA A O 1
ATOM 752 N N . VAL A 1 105 ? 6.436 1.251 -13.086 1.00 97.62 105 VAL A N 1
ATOM 753 C CA . VAL A 1 105 ? 6.201 2.669 -12.813 1.00 97.62 105 VAL A CA 1
ATOM 754 C C . VAL A 1 105 ? 6.678 3.506 -13.991 1.00 97.62 105 VAL A C 1
ATOM 756 O O . VAL A 1 105 ? 7.873 3.584 -14.279 1.00 97.62 105 VAL A O 1
ATOM 759 N N . GLN A 1 106 ? 5.724 4.156 -14.652 1.00 96.88 106 GLN A N 1
ATOM 760 C CA . GLN A 1 106 ? 5.930 5.004 -15.817 1.00 96.88 106 GLN A CA 1
ATOM 761 C C . GLN A 1 106 ? 5.059 6.259 -15.732 1.00 96.88 106 GLN A C 1
ATOM 763 O O . GLN A 1 106 ? 4.069 6.320 -15.002 1.00 96.88 106 GLN A O 1
ATOM 768 N N . ASP A 1 107 ? 5.387 7.272 -16.533 1.00 96.00 107 ASP A N 1
ATOM 769 C CA . ASP A 1 107 ? 4.631 8.529 -16.557 1.00 96.00 107 ASP A CA 1
ATOM 770 C C . ASP A 1 107 ? 3.138 8.320 -16.868 1.00 96.00 107 ASP A C 1
ATOM 772 O O . ASP A 1 107 ? 2.274 8.895 -16.206 1.00 96.00 107 ASP A O 1
ATOM 776 N N . TYR A 1 108 ? 2.816 7.452 -17.831 1.00 94.12 108 TYR A N 1
ATOM 777 C CA . TYR A 1 108 ? 1.426 7.191 -18.205 1.00 94.12 108 TYR A CA 1
ATOM 778 C C . TYR A 1 108 ? 0.662 6.390 -17.137 1.00 94.12 108 TYR A C 1
ATOM 780 O O . TYR A 1 108 ? -0.525 6.655 -16.933 1.00 94.12 108 TYR A O 1
ATOM 788 N N . THR A 1 109 ? 1.320 5.466 -16.420 1.00 94.50 109 THR A N 1
ATOM 789 C CA . THR A 1 109 ? 0.674 4.694 -15.343 1.00 94.50 109 THR A CA 1
ATOM 790 C C . THR A 1 109 ? 0.379 5.593 -14.147 1.00 94.50 109 THR A C 1
ATOM 792 O O . THR A 1 109 ? -0.759 5.641 -13.681 1.00 94.50 109 THR A O 1
ATOM 795 N N . ILE A 1 110 ? 1.343 6.427 -13.742 1.00 93.94 110 ILE A N 1
ATOM 796 C CA . ILE A 1 110 ? 1.156 7.428 -12.681 1.00 93.94 110 ILE A CA 1
ATOM 797 C C . ILE A 1 110 ? 0.041 8.415 -13.038 1.00 93.94 110 ILE A C 1
ATOM 799 O O . ILE A 1 110 ? -0.790 8.741 -12.190 1.00 93.94 110 ILE A O 1
ATOM 803 N N . LYS A 1 111 ? -0.010 8.909 -14.282 1.00 92.44 111 LYS A N 1
ATOM 804 C CA . LYS A 1 111 ? -1.065 9.837 -14.721 1.00 92.44 111 LYS A CA 1
ATOM 805 C C . LYS A 1 111 ? -2.455 9.217 -14.619 1.00 92.44 111 LYS A C 1
ATOM 807 O O . LYS A 1 111 ? -3.359 9.884 -14.121 1.00 92.44 111 LYS A O 1
ATOM 812 N N . SER A 1 112 ? -2.607 7.968 -15.057 1.00 90.69 112 SER A N 1
ATOM 813 C CA . SER A 1 112 ? -3.871 7.231 -14.958 1.00 90.69 112 SER A CA 1
ATOM 814 C C . SER A 1 112 ? -4.332 7.120 -13.501 1.00 90.69 112 SER A C 1
ATOM 816 O O . SER A 1 112 ? -5.442 7.519 -13.151 1.00 90.69 112 SER A O 1
ATOM 818 N N . VAL A 1 113 ? -3.429 6.692 -12.618 1.00 89.62 113 VAL A N 1
ATOM 819 C CA . VAL A 1 113 ? -3.706 6.535 -11.187 1.00 89.62 113 VAL A CA 1
ATOM 820 C C . VAL A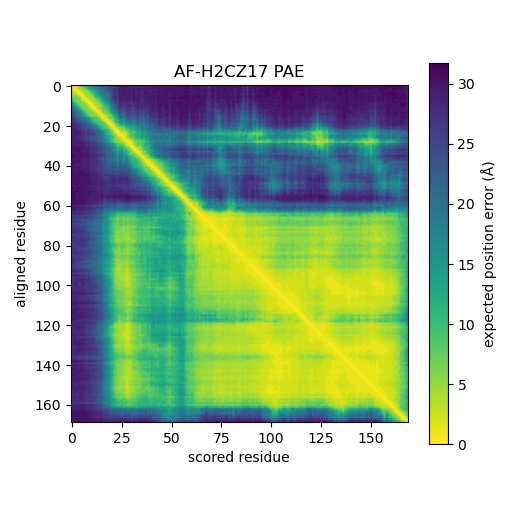 1 113 ? -4.038 7.873 -10.513 1.00 89.62 113 VAL A C 1
ATOM 822 O O . VAL A 1 113 ? -5.015 7.986 -9.770 1.00 89.62 113 VAL A O 1
ATOM 825 N N . ASN A 1 114 ? -3.276 8.928 -10.810 1.00 87.56 114 ASN A N 1
ATOM 826 C CA . ASN A 1 114 ? -3.483 10.246 -10.214 1.00 87.56 114 ASN A CA 1
ATOM 827 C C . ASN A 1 114 ? -4.857 10.837 -10.550 1.00 87.56 114 ASN A C 1
ATOM 829 O O . ASN A 1 114 ? -5.437 11.520 -9.706 1.00 87.56 114 ASN A O 1
ATOM 833 N N . GLN A 1 115 ? -5.409 10.568 -11.737 1.00 88.25 115 GLN A N 1
ATOM 834 C CA . GLN A 1 115 ? -6.749 11.043 -12.104 1.00 88.25 115 GLN A CA 1
ATOM 835 C C . GLN A 1 115 ? -7.831 10.531 -11.146 1.00 88.25 115 GLN A C 1
ATOM 837 O O . GLN A 1 115 ? -8.784 11.254 -10.854 1.00 88.25 115 GLN A O 1
ATOM 842 N N . PHE A 1 116 ? -7.669 9.320 -10.612 1.00 84.12 116 PHE A N 1
ATOM 843 C CA . PHE A 1 116 ? -8.644 8.706 -9.716 1.00 84.12 116 PHE A CA 1
ATOM 844 C C . PHE A 1 116 ? -8.665 9.352 -8.315 1.00 84.12 116 PHE A C 1
ATOM 846 O O . PHE A 1 116 ? -9.736 9.514 -7.719 1.00 84.12 116 PHE A O 1
ATOM 853 N N . LEU A 1 117 ? -7.502 9.771 -7.795 1.00 86.12 117 LEU A N 1
ATOM 854 C CA . LEU A 1 117 ? -7.353 10.258 -6.413 1.00 86.12 117 LEU A CA 1
ATOM 855 C C . LEU A 1 117 ? -7.139 11.771 -6.264 1.00 86.12 117 LEU A C 1
ATOM 857 O O . LEU A 1 117 ? -7.293 12.281 -5.155 1.00 86.12 117 LEU A O 1
ATOM 861 N N . ALA A 1 118 ? -6.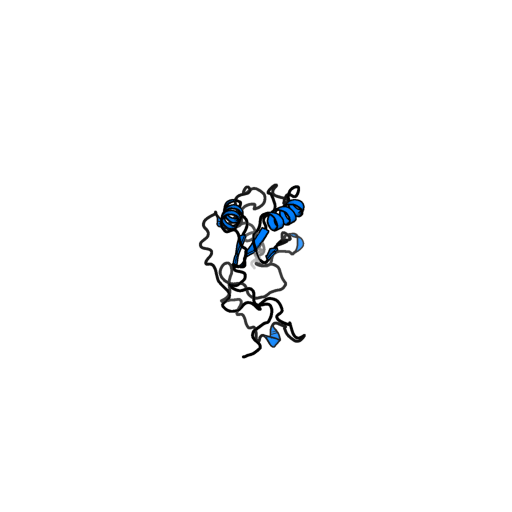827 12.507 -7.336 1.00 83.69 118 ALA A N 1
ATOM 862 C CA . ALA A 1 118 ? -6.369 13.904 -7.269 1.00 83.69 118 ALA A CA 1
ATOM 863 C C . ALA A 1 118 ? -7.280 14.869 -6.484 1.00 83.69 118 ALA A C 1
ATOM 865 O O . ALA A 1 118 ? -6.796 15.843 -5.913 1.00 83.69 118 ALA A O 1
ATOM 866 N N . GLN A 1 119 ? -8.591 14.622 -6.449 1.00 87.12 119 GLN A N 1
ATOM 867 C CA . GLN A 1 119 ? -9.571 15.480 -5.766 1.00 87.12 119 GLN A CA 1
ATOM 868 C C . GLN A 1 119 ? -10.182 14.825 -4.521 1.00 87.12 119 GLN A C 1
ATOM 870 O O . GLN A 1 119 ? -11.202 15.280 -4.002 1.00 87.12 119 GLN A O 1
ATOM 875 N N . ARG A 1 120 ? -9.590 13.729 -4.043 1.00 90.56 120 ARG A N 1
ATOM 876 C CA . ARG A 1 120 ? -10.072 12.986 -2.878 1.00 90.56 120 ARG A CA 1
ATOM 877 C C . ARG A 1 120 ? -9.298 13.400 -1.631 1.00 90.56 120 ARG A C 1
ATOM 879 O O . ARG A 1 120 ? -8.121 13.744 -1.695 1.00 90.56 120 ARG A O 1
ATOM 886 N N . LYS A 1 121 ? -9.974 13.353 -0.485 1.00 92.62 121 LYS A N 1
ATOM 887 C CA . LYS A 1 121 ? -9.387 13.574 0.838 1.00 92.62 121 LYS A CA 1
ATOM 888 C C . LYS A 1 121 ? -9.926 12.541 1.811 1.00 92.62 121 LYS A C 1
ATOM 890 O O . LYS A 1 121 ? -11.108 12.208 1.765 1.00 92.62 121 LYS A O 1
ATOM 895 N N . ASN A 1 122 ? -9.059 12.075 2.695 1.00 92.25 122 ASN A N 1
ATOM 896 C CA . ASN A 1 122 ? -9.458 11.292 3.854 1.00 92.25 122 ASN A CA 1
ATOM 897 C C . ASN A 1 122 ? -10.197 12.185 4.871 1.00 92.25 122 ASN A C 1
ATOM 899 O O . ASN A 1 122 ? -10.047 13.411 4.828 1.00 92.25 122 ASN A O 1
ATOM 903 N N . PRO A 1 123 ? -10.948 11.605 5.828 1.00 91.31 123 PRO A N 1
ATOM 904 C CA . PRO A 1 123 ? -11.634 12.373 6.874 1.00 91.31 123 PRO A CA 1
ATOM 905 C C . PRO A 1 123 ? -10.713 13.280 7.709 1.00 91.31 123 PRO A C 1
ATOM 907 O O . PRO A 1 123 ? -11.166 14.283 8.245 1.00 91.31 123 PRO A O 1
ATOM 910 N N . ASN A 1 124 ? -9.415 12.970 7.773 1.00 88.50 124 ASN A N 1
ATOM 911 C CA . ASN A 1 124 ? -8.388 13.797 8.418 1.00 88.50 124 ASN A CA 1
ATOM 912 C C . ASN A 1 124 ? -7.856 14.951 7.534 1.00 88.50 124 ASN A C 1
ATOM 914 O O . ASN A 1 124 ? -6.867 15.594 7.874 1.00 88.50 124 ASN A O 1
ATOM 918 N N . GLY A 1 125 ? -8.461 15.197 6.368 1.00 90.12 125 GLY A N 1
ATOM 919 C CA . GLY A 1 125 ? -8.093 16.275 5.445 1.00 90.12 125 GLY A CA 1
ATOM 920 C C . GLY A 1 125 ? -6.874 15.995 4.559 1.00 90.12 125 GLY A C 1
ATOM 921 O O . GLY A 1 125 ? -6.548 16.824 3.704 1.00 90.12 125 GLY A O 1
ATOM 922 N N . CYS A 1 126 ? -6.224 14.842 4.721 1.00 89.19 126 CYS A N 1
ATOM 923 C CA . CYS A 1 126 ? -5.035 14.461 3.965 1.00 89.19 126 CYS A CA 1
ATOM 924 C C . CYS A 1 126 ? -5.381 13.844 2.611 1.00 89.19 126 CYS A C 1
ATOM 926 O O . CYS A 1 126 ? -6.411 13.183 2.458 1.00 89.19 126 CYS A O 1
ATOM 928 N N . THR A 1 127 ? -4.493 14.023 1.634 1.00 89.88 127 THR A N 1
ATOM 929 C CA . THR A 1 127 ? -4.586 13.319 0.351 1.00 89.88 127 THR A CA 1
ATOM 930 C C . THR A 1 127 ? -4.427 11.811 0.584 1.00 89.88 127 THR A C 1
ATOM 932 O O . THR A 1 127 ? -3.545 11.419 1.355 1.00 89.88 127 THR A O 1
ATOM 935 N N . PRO A 1 128 ? -5.257 10.958 -0.043 1.00 90.81 128 PRO A N 1
ATOM 936 C CA . PRO A 1 128 ? -5.059 9.516 -0.014 1.00 90.81 128 PRO A CA 1
ATOM 937 C C . PRO A 1 128 ? -3.686 9.133 -0.568 1.00 90.81 128 PRO A C 1
ATOM 939 O O . PRO A 1 128 ? -3.174 9.772 -1.487 1.00 90.81 128 PRO A O 1
ATOM 942 N N . LEU A 1 129 ? -3.109 8.081 -0.001 1.00 90.56 129 LEU A N 1
ATOM 943 C CA . LEU A 1 129 ? -1.846 7.493 -0.436 1.00 90.56 129 LEU A CA 1
ATOM 944 C C . LEU A 1 129 ? -2.123 6.121 -1.045 1.00 90.56 129 LEU A C 1
ATOM 946 O O . LEU A 1 129 ? -3.151 5.506 -0.754 1.00 90.56 129 LEU A O 1
ATOM 950 N N . MET A 1 130 ? -1.197 5.650 -1.872 1.00 91.62 130 MET A N 1
ATOM 951 C CA . MET A 1 130 ? -1.264 4.338 -2.511 1.00 91.62 130 MET A CA 1
ATOM 952 C C . MET A 1 130 ? -0.048 3.491 -2.171 1.00 91.62 130 MET A C 1
ATOM 954 O O . MET A 1 130 ? 0.976 4.016 -1.730 1.00 91.62 130 MET A O 1
ATOM 958 N N . SER A 1 131 ? -0.177 2.187 -2.402 1.00 94.25 131 SER A N 1
ATOM 959 C CA . SER A 1 131 ? 0.944 1.248 -2.364 1.00 94.25 131 SER A CA 1
ATOM 960 C C . SER A 1 131 ? 1.277 0.812 -3.785 1.00 94.25 131 SER A C 1
ATOM 962 O O . SER A 1 131 ? 0.386 0.411 -4.526 1.00 94.25 131 SER A O 1
ATOM 964 N N . TYR A 1 132 ? 2.539 0.919 -4.177 1.00 95.69 132 TYR A N 1
ATOM 965 C CA . TYR A 1 132 ? 3.011 0.501 -5.493 1.00 95.69 132 TYR A CA 1
ATOM 966 C C . TYR A 1 132 ? 3.829 -0.776 -5.340 1.00 95.69 132 TYR A C 1
ATOM 968 O O . TYR A 1 132 ? 4.877 -0.743 -4.694 1.00 95.69 132 TYR A O 1
ATOM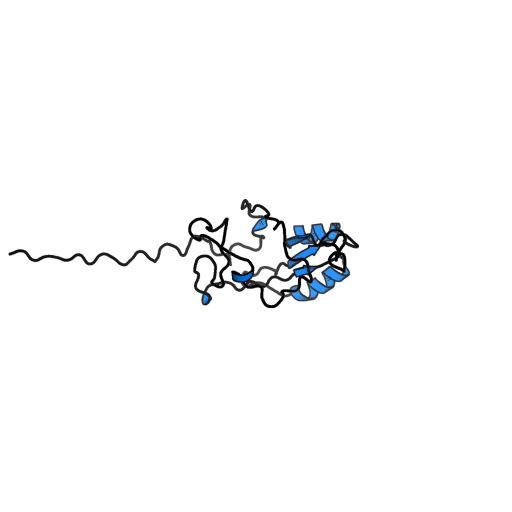 976 N N . PHE A 1 133 ? 3.369 -1.875 -5.928 1.00 96.31 133 PHE A N 1
ATOM 977 C CA . PHE A 1 133 ? 4.146 -3.102 -6.053 1.00 96.31 133 PHE A CA 1
ATOM 978 C C . PHE A 1 133 ? 4.890 -3.034 -7.384 1.00 96.31 133 PHE A C 1
ATOM 980 O O . PHE A 1 133 ? 4.316 -3.219 -8.449 1.00 96.31 133 PHE A O 1
ATOM 987 N N . VAL A 1 134 ? 6.186 -2.730 -7.326 1.00 96.00 134 VAL A N 1
ATOM 988 C CA . VAL A 1 134 ? 6.963 -2.335 -8.504 1.00 96.00 134 VAL A CA 1
ATOM 989 C C . VAL A 1 134 ? 7.771 -3.501 -9.061 1.00 96.00 134 VAL A C 1
ATOM 991 O O . VAL A 1 134 ? 8.633 -4.052 -8.368 1.00 96.00 134 VAL A O 1
ATOM 994 N N . SER A 1 135 ? 7.545 -3.834 -10.333 1.00 94.06 135 SER A N 1
ATOM 995 C CA . SER A 1 135 ? 8.391 -4.768 -11.085 1.00 94.06 135 SER A CA 1
ATOM 996 C C . SER A 1 135 ? 9.559 -4.023 -11.745 1.00 94.06 135 SER A C 1
ATOM 998 O O . SER A 1 135 ? 9.524 -2.806 -11.951 1.00 94.06 135 SER A O 1
ATOM 1000 N N . LEU A 1 136 ? 10.660 -4.722 -12.026 1.00 93.25 136 LEU A N 1
ATOM 1001 C CA . LEU A 1 136 ? 11.886 -4.071 -12.515 1.00 93.25 136 LEU A CA 1
ATOM 1002 C C . LEU A 1 136 ? 11.794 -3.637 -13.974 1.00 93.25 136 LEU A C 1
ATOM 1004 O O . LEU A 1 136 ? 12.277 -2.563 -14.347 1.00 93.25 136 LEU A O 1
ATOM 1008 N N . ASN A 1 137 ? 11.229 -4.503 -14.810 1.00 91.88 137 ASN A N 1
ATOM 1009 C CA . ASN A 1 137 ? 11.185 -4.269 -16.241 1.00 91.88 137 ASN A CA 1
ATOM 1010 C C . ASN A 1 137 ? 10.351 -3.026 -16.535 1.00 91.88 137 ASN A C 1
ATOM 1012 O O . ASN A 1 137 ? 9.241 -2.869 -16.044 1.00 91.88 137 ASN A O 1
ATOM 1016 N N . TYR A 1 138 ? 10.908 -2.141 -17.362 1.00 94.31 138 TYR A N 1
ATOM 1017 C CA . TYR A 1 138 ? 10.257 -0.901 -17.776 1.00 94.31 138 TYR A CA 1
ATOM 1018 C C . TYR A 1 138 ? 9.932 0.068 -16.628 1.00 94.31 138 TYR A C 1
ATOM 1020 O O . TYR A 1 138 ? 9.138 0.974 -16.838 1.00 94.31 138 TYR A O 1
ATOM 1028 N N . THR A 1 139 ? 10.537 -0.045 -15.445 1.00 97.50 139 THR A N 1
ATOM 1029 C CA . THR A 1 139 ? 10.319 0.924 -14.358 1.00 97.50 139 THR A CA 1
ATOM 1030 C C . THR A 1 139 ? 11.260 2.125 -14.454 1.00 97.50 139 THR A C 1
ATOM 1032 O O . THR A 1 139 ? 12.476 1.992 -14.596 1.00 97.50 139 THR A O 1
ATOM 1035 N N . ASN A 1 140 ? 10.711 3.331 -14.293 1.00 97.62 140 ASN A N 1
ATOM 1036 C CA . ASN A 1 140 ? 11.482 4.551 -14.089 1.00 97.62 140 ASN A CA 1
ATOM 1037 C C . ASN A 1 140 ? 11.720 4.807 -12.589 1.00 97.62 140 ASN A C 1
ATOM 1039 O O . ASN A 1 140 ? 10.879 5.359 -11.877 1.00 97.62 140 ASN A O 1
ATOM 1043 N N . TYR A 1 141 ? 12.915 4.468 -12.105 1.00 97.12 141 TYR A N 1
ATOM 1044 C CA . TYR A 1 141 ? 13.266 4.583 -10.684 1.00 97.12 141 TYR A CA 1
ATOM 1045 C C . TYR A 1 141 ? 13.323 6.015 -10.133 1.00 97.12 141 TYR A C 1
ATOM 1047 O O . TYR A 1 141 ? 13.176 6.209 -8.921 1.00 97.12 141 TYR A O 1
ATOM 1055 N N . ALA A 1 142 ? 13.480 7.034 -10.984 1.00 97.81 142 ALA A N 1
ATOM 1056 C CA . ALA A 1 142 ? 13.360 8.419 -10.531 1.00 97.81 142 ALA A CA 1
ATOM 1057 C C . ALA A 1 142 ? 11.915 8.722 -10.103 1.00 97.81 142 ALA A C 1
ATOM 1059 O O . ALA A 1 142 ? 11.683 9.367 -9.080 1.00 97.81 142 ALA A O 1
ATOM 1060 N N . GLN A 1 143 ? 10.936 8.186 -10.836 1.00 97.44 143 GLN A N 1
ATOM 1061 C CA . GLN A 1 143 ? 9.524 8.316 -10.487 1.00 97.44 143 GLN A CA 1
ATOM 1062 C C . GLN A 1 143 ? 9.161 7.478 -9.259 1.00 97.44 143 GLN A C 1
ATOM 1064 O O . GLN A 1 143 ? 8.448 7.974 -8.391 1.00 97.44 143 GLN A O 1
ATOM 1069 N N . VAL A 1 144 ? 9.716 6.269 -9.117 1.00 97.12 144 VAL A N 1
ATOM 1070 C CA . VAL A 1 144 ? 9.579 5.465 -7.885 1.00 97.12 144 VAL A CA 1
ATOM 1071 C C . VAL A 1 144 ? 10.070 6.248 -6.664 1.00 97.12 144 VAL A C 1
ATOM 1073 O O . VAL A 1 144 ? 9.372 6.350 -5.654 1.00 97.12 144 VAL A O 1
ATOM 1076 N N . THR A 1 145 ? 11.243 6.878 -6.775 1.00 96.06 145 THR A N 1
ATOM 1077 C CA . THR A 1 145 ? 11.792 7.734 -5.713 1.00 96.06 145 THR A CA 1
ATOM 1078 C C . THR A 1 145 ? 10.840 8.884 -5.387 1.00 96.06 145 THR A C 1
ATOM 1080 O O . THR A 1 145 ? 10.583 9.159 -4.214 1.00 96.06 145 THR A O 1
ATOM 1083 N N . GLN A 1 146 ? 10.262 9.531 -6.403 1.00 94.88 146 GLN A N 1
ATOM 1084 C CA . GLN A 1 146 ? 9.291 10.606 -6.204 1.00 94.88 146 GLN A CA 1
ATOM 1085 C C . GLN A 1 146 ? 8.018 10.120 -5.492 1.00 94.88 146 GLN A C 1
ATOM 1087 O O . GLN A 1 146 ? 7.540 10.797 -4.580 1.00 94.88 146 GLN A O 1
ATOM 1092 N N . LEU A 1 147 ? 7.483 8.953 -5.870 1.00 94.25 147 LEU A N 1
ATOM 1093 C CA . LEU A 1 147 ? 6.316 8.344 -5.224 1.00 94.25 147 LEU A CA 1
ATOM 1094 C C . LEU A 1 147 ? 6.572 8.114 -3.729 1.00 94.25 147 LEU A C 1
ATOM 1096 O O . LEU A 1 147 ? 5.752 8.533 -2.906 1.00 94.25 147 LEU A O 1
ATOM 1100 N N . TYR A 1 148 ? 7.730 7.543 -3.384 1.00 92.62 148 TYR A N 1
ATOM 1101 C CA . TYR A 1 148 ? 8.153 7.313 -2.000 1.00 92.62 148 TYR A CA 1
ATOM 1102 C C . TYR A 1 148 ? 8.358 8.619 -1.216 1.00 92.62 148 TYR A C 1
ATOM 1104 O O . TYR A 1 148 ? 7.881 8.775 -0.087 1.00 92.62 148 TYR A O 1
ATOM 1112 N N . VAL A 1 149 ? 9.038 9.610 -1.806 1.00 90.50 149 VAL A N 1
ATOM 1113 C CA . VAL A 1 149 ? 9.252 10.920 -1.166 1.00 90.50 149 VAL A CA 1
ATOM 1114 C C . VAL A 1 149 ? 7.915 11.603 -0.865 1.00 90.50 149 VAL A C 1
ATOM 1116 O O . VAL A 1 149 ? 7.754 12.135 0.242 1.00 90.50 149 VAL A O 1
ATOM 1119 N N . ASN A 1 150 ? 6.948 11.489 -1.782 1.00 89.56 150 ASN A N 1
ATOM 1120 C CA . ASN A 1 150 ? 5.574 11.981 -1.641 1.00 89.56 150 ASN A CA 1
ATOM 1121 C C . ASN A 1 150 ? 4.727 11.189 -0.627 1.00 89.56 150 ASN A C 1
ATOM 1123 O O . ASN A 1 150 ? 3.609 11.598 -0.325 1.00 89.56 150 ASN A O 1
ATOM 1127 N N . GLY A 1 151 ? 5.260 10.107 -0.055 1.00 88.50 151 GLY A N 1
ATOM 1128 C CA . GLY A 1 151 ? 4.646 9.370 1.046 1.00 88.50 151 GLY A CA 1
ATOM 1129 C C . GLY A 1 151 ? 3.860 8.127 0.643 1.00 88.50 151 GLY A C 1
ATOM 1130 O O . GLY A 1 151 ? 3.259 7.526 1.527 1.00 88.50 151 GLY A O 1
ATOM 1131 N N . ASN A 1 152 ? 3.863 7.738 -0.635 1.00 91.94 152 ASN A N 1
ATOM 1132 C CA . ASN A 1 152 ? 3.304 6.452 -1.052 1.00 91.94 152 ASN A CA 1
ATOM 1133 C C . ASN A 1 152 ? 4.166 5.299 -0.530 1.00 91.94 152 ASN A C 1
ATOM 1135 O O . ASN A 1 152 ? 5.371 5.466 -0.318 1.00 91.94 152 ASN A O 1
ATOM 1139 N N . ASP A 1 153 ? 3.542 4.139 -0.350 1.00 93.88 153 ASP A N 1
ATOM 1140 C CA . ASP A 1 153 ? 4.270 2.907 -0.075 1.00 93.88 153 ASP A CA 1
ATOM 1141 C C . ASP A 1 153 ? 4.828 2.329 -1.382 1.00 93.88 153 ASP A C 1
ATOM 1143 O O . ASP A 1 153 ? 4.204 2.438 -2.441 1.00 93.88 153 ASP A O 1
ATOM 1147 N N . VAL A 1 154 ? 6.024 1.754 -1.309 1.00 94.06 154 VAL A N 1
ATOM 1148 C CA . VAL A 1 154 ? 6.721 1.142 -2.443 1.00 94.06 154 VAL A CA 1
ATOM 1149 C C . VAL A 1 154 ? 7.251 -0.212 -1.992 1.00 94.06 154 VAL A C 1
ATOM 1151 O O . VAL A 1 154 ? 8.119 -0.296 -1.116 1.00 94.06 154 VAL A O 1
ATOM 1154 N N . ALA A 1 155 ? 6.737 -1.255 -2.628 1.00 93.56 155 ALA A N 1
ATOM 1155 C CA . ALA A 1 155 ? 7.055 -2.652 -2.397 1.00 93.56 155 ALA A CA 1
ATOM 1156 C C . ALA A 1 155 ? 7.572 -3.309 -3.686 1.00 93.56 155 ALA A C 1
ATOM 1158 O O . ALA A 1 155 ? 7.473 -2.745 -4.777 1.00 93.56 155 ALA A O 1
ATOM 1159 N N . ASP A 1 156 ? 8.170 -4.488 -3.553 1.00 92.62 156 ASP A N 1
ATOM 1160 C CA . ASP A 1 156 ? 8.674 -5.283 -4.666 1.00 92.62 156 ASP A CA 1
ATOM 1161 C C . ASP A 1 156 ? 7.561 -6.091 -5.341 1.00 92.62 156 ASP A C 1
ATOM 1163 O O . ASP A 1 156 ? 6.666 -6.616 -4.683 1.00 92.62 156 ASP A O 1
ATOM 1167 N N . HIS A 1 157 ? 7.645 -6.220 -6.666 1.00 93.62 157 HIS A N 1
ATOM 1168 C CA . HIS A 1 157 ? 6.742 -7.051 -7.462 1.00 93.62 157 HIS A CA 1
ATOM 1169 C C . HIS A 1 157 ? 7.500 -8.007 -8.375 1.00 93.62 157 HIS A C 1
ATOM 1171 O O . HIS A 1 157 ? 7.317 -8.064 -9.591 1.00 93.62 157 HIS A O 1
ATOM 1177 N N . THR A 1 158 ? 8.399 -8.769 -7.751 1.00 86.81 158 THR A N 1
ATOM 1178 C CA . THR A 1 158 ? 9.359 -9.663 -8.408 1.00 86.81 158 THR A CA 1
ATOM 1179 C C . THR A 1 158 ? 10.337 -8.951 -9.354 1.00 86.81 158 THR A C 1
ATOM 1181 O O . THR A 1 158 ? 10.182 -7.796 -9.748 1.00 86.81 158 THR A O 1
ATOM 1184 N N . MET A 1 159 ? 11.403 -9.664 -9.718 1.00 83.62 159 MET A N 1
ATOM 1185 C CA . MET A 1 159 ? 12.420 -9.144 -10.636 1.00 83.62 159 MET A CA 1
ATOM 1186 C C . MET A 1 159 ? 11.989 -9.262 -12.099 1.00 83.62 159 MET A C 1
ATOM 1188 O O . MET A 1 159 ? 12.281 -8.389 -12.907 1.00 83.62 159 MET A O 1
ATOM 1192 N N . THR A 1 160 ? 11.335 -10.366 -12.453 1.00 83.50 160 THR A N 1
ATOM 1193 C CA . THR A 1 160 ? 11.110 -10.754 -13.852 1.00 83.50 160 THR A CA 1
ATOM 1194 C C . THR A 1 160 ? 9.644 -10.812 -14.246 1.00 83.50 160 THR A C 1
ATOM 1196 O O . THR A 1 160 ? 9.388 -10.946 -15.437 1.00 83.50 160 THR A O 1
ATOM 1199 N N . HIS A 1 161 ? 8.718 -10.704 -13.286 1.00 85.19 161 HIS A N 1
ATOM 1200 C CA . HIS A 1 161 ? 7.274 -10.750 -13.509 1.00 85.19 161 HIS A CA 1
ATOM 1201 C C . HIS A 1 161 ? 6.866 -11.891 -14.461 1.00 85.19 161 HIS A C 1
ATOM 1203 O O . HIS A 1 161 ? 6.298 -11.680 -15.530 1.00 85.19 161 HIS A O 1
ATOM 1209 N N . GLN A 1 162 ? 7.282 -13.116 -14.112 1.00 80.62 162 GLN A N 1
ATOM 1210 C CA . GLN A 1 162 ? 7.032 -14.306 -14.928 1.00 80.62 162 GLN A CA 1
ATOM 1211 C C . GLN A 1 162 ? 5.531 -14.601 -14.972 1.00 80.62 162 GLN A C 1
ATOM 1213 O O . GLN A 1 162 ? 4.918 -14.837 -13.936 1.00 80.62 162 GLN A O 1
ATOM 1218 N N . GLU A 1 163 ? 4.963 -14.633 -16.178 1.00 69.44 163 GLU A N 1
ATOM 1219 C CA . GLU A 1 163 ? 3.522 -14.817 -16.405 1.00 69.44 163 GLU A CA 1
ATOM 1220 C C . GLU A 1 163 ? 3.004 -16.198 -15.974 1.00 69.44 163 GLU A C 1
ATOM 1222 O O . GLU A 1 163 ? 1.808 -16.368 -15.735 1.00 69.44 163 GLU A O 1
ATOM 1227 N N . GLN A 1 164 ? 3.887 -17.199 -15.880 1.00 69.12 164 GLN A N 1
ATOM 1228 C CA . GLN A 1 164 ? 3.533 -18.540 -15.424 1.00 69.12 164 GLN A CA 1
ATOM 1229 C C . GLN A 1 164 ? 4.263 -18.887 -14.124 1.00 69.12 164 GLN A C 1
ATOM 1231 O O . GLN A 1 164 ? 5.495 -18.795 -14.075 1.00 69.12 164 GLN A O 1
ATOM 1236 N N . PRO A 1 165 ? 3.538 -19.341 -13.081 1.00 63.72 165 PRO A N 1
ATOM 1237 C CA . PRO A 1 165 ? 4.165 -19.995 -11.943 1.00 63.72 165 PRO A CA 1
ATOM 1238 C C . PRO A 1 165 ? 4.989 -21.172 -12.464 1.00 63.72 165 PRO A C 1
ATOM 1240 O O . PRO A 1 165 ? 4.482 -21.953 -13.270 1.00 63.72 165 PRO A O 1
ATOM 1243 N N . ALA A 1 166 ? 6.247 -21.295 -12.033 1.00 58.41 166 ALA A N 1
ATOM 1244 C CA . ALA A 1 166 ? 7.088 -22.419 -12.430 1.00 58.41 166 ALA A CA 1
ATOM 1245 C C . ALA A 1 166 ? 6.338 -23.734 -12.154 1.00 58.41 166 ALA A C 1
ATOM 1247 O O . ALA A 1 166 ? 5.975 -24.016 -11.014 1.00 58.41 166 ALA A O 1
ATOM 1248 N N . THR A 1 167 ? 6.073 -24.513 -13.203 1.00 58.09 167 THR A N 1
ATOM 1249 C CA . THR A 1 167 ? 5.350 -25.793 -13.119 1.00 58.09 167 THR A CA 1
ATOM 1250 C C . THR A 1 167 ? 6.210 -26.930 -12.580 1.00 58.09 167 THR A C 1
ATOM 1252 O O . THR A 1 167 ? 5.735 -28.055 -12.443 1.00 58.09 167 THR A O 1
ATOM 1255 N N . ASP A 1 168 ? 7.466 -26.632 -12.267 1.00 54.00 168 ASP A N 1
ATOM 1256 C CA . ASP A 1 168 ? 8.489 -27.620 -11.983 1.00 54.00 168 ASP A CA 1
ATOM 1257 C C . ASP A 1 168 ? 8.840 -27.534 -10.492 1.00 54.00 168 ASP A C 1
ATOM 1259 O O . ASP A 1 168 ? 9.853 -26.948 -10.099 1.00 54.00 168 ASP A O 1
ATOM 1263 N N . ALA A 1 169 ? 7.952 -28.083 -9.661 1.00 46.12 169 ALA A N 1
ATOM 1264 C CA . ALA A 1 169 ? 8.170 -28.347 -8.240 1.00 46.12 169 ALA A CA 1
ATOM 1265 C C . ALA A 1 169 ? 7.653 -29.744 -7.878 1.00 46.12 169 ALA A C 1
ATOM 1267 O O . ALA A 1 169 ? 6.503 -30.065 -8.260 1.00 46.12 169 ALA A O 1
#

Organism: NCBI:txid307760

InterPro domains:
  IPR052740 Carbohydrate Esterase 4 [PTHR45985] (7-165)

Mean predicted aligned error: 13.6 Å

pLDDT: mean 74.57, std 21.11, range [35.59, 97.81]

Nearest PDB structures (foldseek):
  5z34-assembly1_A  TM=9.227E-01  e=1.172E-05  Bombyx mori
  6s6v-assembly1_A  TM=4.681E-01  e=5.739E+00  Escherichia coli

Secondary structure (DSSP, 8-state):
-------------SSSSS-SS--TTSS-S--GGGG---------S-PPPTT----TT-STTTTT----TTTS-TTT-----SSPGGG--GGGS------EEEE---HHHHHHHHHHHTT---TTSPPP--EEEE-STT--HHHHHHHHHTT-EEEE--SS--SS--S--

Foldseek 3Di:
DDDDDDDPDDDDDPPPDDDPDPDPLAPDAAAVVVVDDPPDPDDPPDDPAPPPDPPPPDDCVVVVHDDDDVPADPDVGDGDDPADPPRDDPVPDDDDDAAEDEEAADPVSVVVVCVVQVPDADSSRYGDAHAYAYEDPNHDVVVVVVSVVVPHHYHHNDHPVDPDDPPPD